Protein AF-A0A3E0DWN4-F1 (afdb_monomer_lite)

Sequence (68 aa):
MVPQLWVALDAMPLTGNGKLDKKSLPNPDSSELSSKEYVAPRNETERQLAEIWQNLLGLEQVGIHDNF

pLDDT: mean 89.28, std 8.53, range [60.59, 96.81]

InterPro domains:
  IPR009081 Phosphopantetheine binding ACP domain [PS50075] (40-68)
  IPR036736 ACP-like superfamily [G3DSA:1.10.1200.10] (37-68)
  IPR045851 AMP-binding enzyme domain superfamily [G3DSA:3.30.300.30] (1-36)

Foldseek 3Di:
DDDPDDDDDPDFDADPVRHGDPVPDDDDDCVVVVPPDAADDDDPVLVVVQVVCCVVVVNPGDGSPDDD

Radius of gyration: 19.58 Å; chains: 1; bounding box: 46×20×47 Å

Structure (mmCIF, N/CA/C/O backbone):
data_AF-A0A3E0DWN4-F1
#
_entry.id   AF-A0A3E0DWN4-F1
#
loop_
_atom_site.group_PDB
_atom_site.id
_atom_site.type_symbol
_atom_site.label_atom_id
_atom_site.label_alt_id
_atom_site.label_comp_id
_atom_site.label_asym_id
_atom_site.label_entity_id
_atom_site.label_seq_id
_atom_site.pdbx_PDB_ins_code
_atom_site.Cartn_x
_atom_site.Cartn_y
_atom_site.Cartn_z
_atom_site.occupancy
_atom_site.B_iso_or_equiv
_atom_site.auth_seq_id
_atom_site.auth_comp_id
_atom_site.auth_asym_id
_atom_site.auth_atom_id
_atom_site.pdbx_PDB_model_num
ATOM 1 N N . MET A 1 1 ? 11.211 -12.156 2.558 1.00 88.12 1 MET A N 1
ATOM 2 C CA . MET A 1 1 ? 11.379 -10.758 2.093 1.00 88.12 1 MET A CA 1
ATOM 3 C C . MET A 1 1 ? 10.309 -10.486 1.042 1.00 88.12 1 MET A C 1
ATOM 5 O O . MET A 1 1 ? 10.147 -11.343 0.183 1.00 88.12 1 MET A O 1
ATOM 9 N N . VAL A 1 2 ? 9.573 -9.368 1.127 1.00 85.69 2 VAL A N 1
ATOM 10 C CA . VAL A 1 2 ? 8.479 -8.995 0.197 1.00 85.69 2 VAL A CA 1
ATOM 11 C C . VAL A 1 2 ? 8.781 -7.612 -0.413 1.00 85.69 2 VAL A C 1
ATOM 13 O O . VAL A 1 2 ? 9.091 -6.705 0.361 1.00 85.69 2 VAL A O 1
ATOM 16 N N . PRO A 1 3 ? 8.749 -7.431 -1.752 1.00 88.69 3 PRO A N 1
ATOM 17 C CA . PRO A 1 3 ? 8.965 -6.128 -2.391 1.00 88.69 3 PRO A CA 1
ATOM 18 C C . PRO A 1 3 ? 7.848 -5.128 -2.079 1.00 88.69 3 PRO A C 1
ATOM 20 O O . PRO A 1 3 ? 6.677 -5.497 -2.070 1.00 88.69 3 PRO A O 1
ATOM 23 N N . GLN A 1 4 ? 8.215 -3.862 -1.867 1.00 85.19 4 GLN A N 1
ATOM 24 C CA . GLN A 1 4 ? 7.258 -2.787 -1.581 1.00 85.19 4 GLN A CA 1
ATOM 25 C C . GLN A 1 4 ? 6.612 -2.192 -2.839 1.00 85.19 4 GLN A C 1
ATOM 27 O O . GLN A 1 4 ? 5.486 -1.721 -2.769 1.00 85.19 4 GLN A O 1
ATOM 32 N N . LEU A 1 5 ? 7.314 -2.216 -3.977 1.00 87.12 5 LEU A N 1
ATOM 33 C CA . LEU A 1 5 ? 6.848 -1.660 -5.246 1.00 87.12 5 LEU A CA 1
ATOM 34 C C . LEU A 1 5 ? 7.077 -2.651 -6.381 1.00 87.12 5 LEU A C 1
ATOM 36 O O . LEU A 1 5 ? 8.081 -3.368 -6.411 1.00 87.12 5 LEU A O 1
ATOM 40 N N . TRP A 1 6 ? 6.146 -2.640 -7.327 1.00 88.75 6 TRP A N 1
ATOM 41 C CA . TRP A 1 6 ? 6.198 -3.414 -8.556 1.00 88.75 6 TRP A CA 1
ATOM 42 C C . TRP A 1 6 ? 6.019 -2.456 -9.726 1.00 88.75 6 TRP A C 1
ATOM 44 O O . TRP A 1 6 ? 5.059 -1.694 -9.753 1.00 88.75 6 TRP A O 1
ATOM 54 N N . VAL A 1 7 ? 6.940 -2.492 -10.689 1.00 89.12 7 VAL A N 1
ATOM 55 C CA . VAL A 1 7 ? 6.874 -1.658 -11.894 1.00 89.12 7 VAL A CA 1
ATOM 56 C C . VAL A 1 7 ? 6.721 -2.574 -13.097 1.00 89.12 7 VAL A C 1
ATOM 58 O O . VAL A 1 7 ? 7.578 -3.426 -13.342 1.00 89.12 7 VAL A O 1
ATOM 61 N N . ALA A 1 8 ? 5.616 -2.423 -13.824 1.00 91.25 8 ALA A N 1
ATOM 62 C CA . ALA A 1 8 ? 5.391 -3.156 -15.060 1.00 91.25 8 ALA A CA 1
ATOM 63 C C . ALA A 1 8 ? 6.316 -2.618 -16.162 1.00 91.25 8 ALA A C 1
ATOM 65 O O . ALA A 1 8 ? 6.431 -1.408 -16.354 1.00 91.25 8 ALA A O 1
ATOM 66 N N . LEU A 1 9 ? 6.973 -3.530 -16.876 1.00 92.50 9 LEU A N 1
ATOM 67 C CA . LEU A 1 9 ? 7.815 -3.232 -18.030 1.00 92.50 9 LEU A CA 1
ATOM 68 C C . LEU A 1 9 ? 7.363 -4.101 -19.195 1.00 92.50 9 LEU A C 1
ATOM 70 O O . LEU A 1 9 ? 7.272 -5.319 -19.045 1.00 92.50 9 LEU A O 1
ATOM 74 N N . ASP A 1 10 ? 7.163 -3.494 -20.360 1.00 93.25 10 ASP A N 1
ATOM 75 C CA . ASP A 1 10 ? 6.851 -4.242 -21.582 1.00 93.25 10 ASP A CA 1
ATOM 76 C C . ASP A 1 10 ? 8.045 -5.093 -22.044 1.00 93.25 10 ASP A C 1
ATOM 78 O O . ASP A 1 10 ? 7.880 -6.179 -22.599 1.00 93.25 10 ASP A O 1
ATOM 82 N N . ALA A 1 11 ? 9.267 -4.613 -21.791 1.00 93.75 11 ALA A N 1
ATOM 83 C CA . ALA A 1 11 ? 10.504 -5.317 -22.100 1.00 93.75 11 ALA A CA 1
ATOM 84 C C . ALA A 1 11 ? 11.606 -5.004 -21.080 1.00 93.75 11 ALA A C 1
ATOM 86 O O . ALA A 1 11 ? 11.697 -3.899 -20.542 1.00 93.75 11 ALA A O 1
ATOM 87 N N . MET A 1 12 ? 12.487 -5.978 -20.848 1.00 94.50 12 MET A N 1
ATOM 88 C CA . MET A 1 12 ? 13.670 -5.784 -20.010 1.00 94.50 12 MET A CA 1
ATOM 89 C C . MET A 1 12 ? 14.733 -4.971 -20.763 1.00 94.50 12 MET A C 1
ATOM 91 O O . MET A 1 12 ? 15.083 -5.348 -21.885 1.00 94.50 12 MET A O 1
ATOM 95 N N . PRO A 1 13 ? 15.302 -3.907 -20.167 1.00 93.69 13 PRO A N 1
ATOM 96 C CA . PRO A 1 13 ? 16.391 -3.172 -20.793 1.00 93.69 13 PRO A CA 1
ATOM 97 C C . PRO A 1 13 ? 17.651 -4.038 -20.807 1.00 93.69 13 PRO A C 1
ATOM 99 O O . PRO A 1 13 ? 18.110 -4.510 -19.766 1.00 93.69 13 PRO A O 1
ATOM 102 N N . LEU A 1 14 ? 18.225 -4.257 -21.987 1.00 95.75 14 LEU A N 1
ATOM 103 C CA . LEU A 1 14 ? 19.449 -5.033 -22.152 1.00 95.75 14 LEU A CA 1
ATOM 104 C C . LEU A 1 14 ? 20.573 -4.140 -22.685 1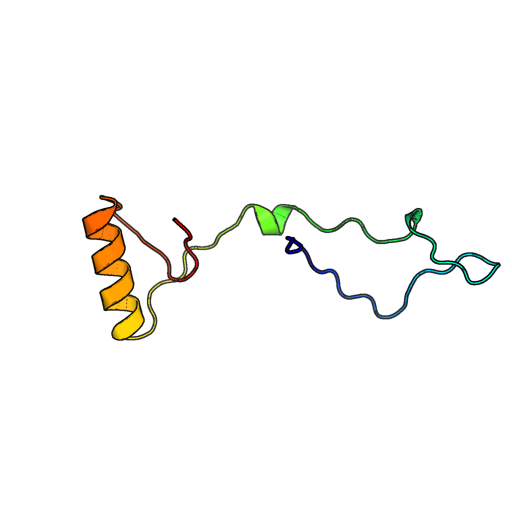.00 95.75 14 LEU A C 1
ATOM 106 O O . LEU A 1 14 ? 20.370 -3.284 -23.539 1.00 95.75 14 LEU A O 1
ATOM 110 N N . THR A 1 15 ? 21.785 -4.381 -22.200 1.00 93.19 15 THR A N 1
ATOM 111 C CA . THR A 1 15 ? 23.034 -3.862 -22.767 1.00 93.19 15 THR A CA 1
ATOM 112 C C . THR A 1 15 ? 23.278 -4.452 -24.161 1.00 93.19 15 THR A C 1
ATOM 114 O O . THR A 1 15 ? 22.715 -5.491 -24.508 1.00 93.19 15 THR A O 1
ATOM 117 N N . GLY A 1 16 ? 24.200 -3.872 -24.938 1.00 92.50 16 GLY A N 1
ATOM 118 C CA . GLY A 1 16 ? 24.550 -4.376 -26.279 1.00 92.50 16 GLY A CA 1
ATOM 119 C C . GLY A 1 16 ? 25.027 -5.839 -26.329 1.00 92.50 16 GLY A C 1
ATOM 120 O O . GLY A 1 16 ? 24.958 -6.467 -27.376 1.00 92.50 16 GLY A O 1
ATOM 121 N N . ASN A 1 17 ? 25.443 -6.406 -25.191 1.00 93.00 17 ASN A N 1
ATOM 122 C CA . ASN A 1 17 ? 25.835 -7.814 -25.057 1.00 93.00 17 ASN A CA 1
ATOM 123 C C . ASN A 1 17 ? 24.707 -8.708 -24.495 1.00 93.00 17 ASN A C 1
ATOM 125 O O . ASN A 1 17 ? 24.976 -9.811 -24.022 1.00 93.00 17 ASN A O 1
ATOM 129 N N . GLY A 1 18 ? 23.463 -8.222 -24.454 1.00 91.31 18 GLY A N 1
ATOM 130 C CA . GLY A 1 18 ? 22.286 -8.983 -24.019 1.00 91.31 18 GLY A CA 1
ATOM 131 C C . GLY A 1 18 ? 22.135 -9.166 -22.503 1.00 91.31 18 GLY A C 1
ATOM 132 O O . GLY A 1 18 ? 21.232 -9.869 -22.060 1.00 91.31 18 GLY A O 1
ATOM 133 N N . LYS A 1 19 ? 22.993 -8.550 -21.679 1.00 95.31 19 LYS A N 1
ATOM 134 C CA . LYS A 1 19 ? 22.842 -8.558 -20.209 1.00 95.31 19 LYS A CA 1
ATOM 135 C C . LYS A 1 19 ? 21.868 -7.475 -19.765 1.00 95.31 19 LYS A C 1
ATOM 137 O O . LYS A 1 19 ? 21.864 -6.417 -20.378 1.00 95.31 19 LYS A O 1
ATOM 142 N N . LEU A 1 20 ? 21.150 -7.688 -18.664 1.00 93.31 20 LEU A N 1
ATOM 143 C CA . LEU A 1 20 ? 20.266 -6.683 -18.061 1.00 93.31 20 LEU A CA 1
ATOM 144 C C . LEU A 1 20 ? 21.011 -5.370 -17.761 1.00 93.31 20 LEU A C 1
ATOM 146 O O . LEU A 1 20 ? 21.991 -5.369 -17.010 1.00 93.31 20 LEU A O 1
ATOM 150 N N . ASP A 1 21 ? 20.507 -4.261 -18.297 1.00 94.94 21 ASP A N 1
ATOM 151 C CA . ASP A 1 21 ? 20.964 -2.915 -17.967 1.00 94.94 21 ASP A CA 1
ATOM 152 C C . ASP A 1 21 ? 20.151 -2.344 -16.802 1.00 94.94 21 ASP A C 1
ATOM 154 O O . ASP A 1 21 ? 19.107 -1.714 -16.964 1.00 94.94 21 ASP A O 1
ATOM 158 N N . LYS A 1 22 ? 20.650 -2.569 -15.585 1.00 91.81 22 LYS A N 1
ATOM 159 C CA . LYS A 1 22 ? 19.990 -2.107 -14.359 1.00 91.81 22 LYS A CA 1
ATOM 160 C C . LYS A 1 22 ? 19.905 -0.584 -14.248 1.00 91.81 22 LYS A C 1
ATOM 162 O O . LYS A 1 22 ? 19.056 -0.102 -13.510 1.00 91.81 22 LYS A O 1
ATOM 167 N N . LYS A 1 23 ? 20.784 0.168 -14.923 1.00 90.38 23 LYS A N 1
ATOM 168 C CA . LYS A 1 23 ? 20.800 1.638 -14.837 1.00 90.38 23 LYS A CA 1
ATOM 169 C C . LYS A 1 23 ? 19.683 2.271 -15.657 1.00 90.38 23 LYS A C 1
ATOM 171 O O . LYS A 1 23 ? 19.279 3.387 -15.363 1.00 90.38 23 LYS A O 1
ATOM 176 N N . SER A 1 24 ? 19.207 1.553 -16.669 1.00 91.81 24 SER A N 1
ATOM 177 C CA . SER A 1 24 ? 18.094 1.967 -17.519 1.00 91.81 24 SER A CA 1
ATOM 178 C C . SER A 1 24 ? 16.732 1.528 -16.986 1.00 91.81 24 SER A C 1
ATOM 180 O O . SER A 1 24 ? 15.723 1.823 -17.621 1.00 91.81 24 SER A O 1
ATOM 182 N N . LEU A 1 25 ? 16.677 0.821 -15.850 1.00 92.50 25 LEU A N 1
ATOM 183 C CA . LEU A 1 25 ? 15.403 0.544 -15.192 1.00 92.50 25 LEU A CA 1
ATOM 184 C C . LEU A 1 25 ? 14.781 1.868 -14.720 1.00 92.50 25 LEU A C 1
ATOM 186 O O . LEU A 1 25 ? 15.501 2.713 -14.181 1.00 92.50 25 LEU A O 1
ATOM 190 N N . PRO A 1 26 ? 13.467 2.065 -14.909 1.00 89.62 26 PRO A N 1
ATOM 191 C CA . PRO A 1 26 ? 12.802 3.259 -14.418 1.00 89.62 26 PRO A CA 1
ATOM 192 C C . PRO A 1 26 ? 12.881 3.313 -12.895 1.00 89.62 26 PRO A C 1
ATOM 194 O O . PRO A 1 26 ? 12.768 2.293 -12.209 1.00 89.62 26 PRO A O 1
ATOM 197 N N . ASN A 1 27 ? 13.049 4.523 -12.368 1.00 87.19 27 ASN A N 1
ATOM 198 C CA . ASN A 1 27 ? 12.911 4.737 -10.938 1.00 87.19 27 ASN A CA 1
ATOM 199 C C . ASN A 1 27 ? 11.436 4.556 -10.564 1.00 87.19 27 ASN A C 1
ATOM 201 O O . ASN A 1 27 ? 10.580 5.167 -11.209 1.00 87.19 27 ASN A O 1
ATOM 205 N N . PRO A 1 28 ? 11.127 3.724 -9.560 1.00 84.62 28 PRO A N 1
ATOM 206 C CA . PRO A 1 28 ? 9.759 3.567 -9.107 1.00 84.62 28 PRO A CA 1
ATOM 207 C C . PRO A 1 28 ? 9.294 4.873 -8.452 1.00 84.62 28 PRO A C 1
ATOM 209 O O . PRO A 1 28 ? 10.048 5.491 -7.695 1.00 84.62 28 PRO A O 1
ATOM 212 N N . ASP A 1 29 ? 8.069 5.300 -8.752 1.00 81.12 29 ASP A N 1
ATOM 213 C CA . ASP A 1 29 ? 7.488 6.478 -8.116 1.00 81.12 29 ASP A CA 1
ATOM 214 C C . ASP A 1 29 ? 7.187 6.157 -6.647 1.00 81.12 29 ASP A C 1
ATOM 216 O O . ASP A 1 29 ? 6.337 5.326 -6.328 1.00 81.12 29 ASP A O 1
ATOM 220 N N . SER A 1 30 ? 7.929 6.783 -5.734 1.00 75.12 30 SER A N 1
ATOM 221 C CA . SER A 1 30 ? 7.759 6.556 -4.301 1.00 75.12 30 SER A CA 1
ATOM 222 C C . SER A 1 30 ? 6.615 7.368 -3.696 1.00 75.12 30 SER A C 1
ATOM 224 O O . SER A 1 30 ? 6.343 7.210 -2.508 1.00 75.12 30 SER A O 1
ATOM 226 N N . SER A 1 31 ? 5.955 8.243 -4.461 1.00 73.44 31 SER A N 1
ATOM 227 C CA . SER A 1 31 ? 4.791 8.983 -3.967 1.00 73.44 31 SER A CA 1
ATOM 228 C C . SER A 1 31 ? 3.632 8.044 -3.608 1.00 73.44 31 SER A C 1
ATOM 230 O O . SER A 1 31 ? 2.990 8.252 -2.578 1.00 73.44 31 SER A O 1
ATOM 232 N N . GLU A 1 32 ? 3.462 6.937 -4.342 1.00 65.12 32 GLU A N 1
ATOM 233 C CA . GLU A 1 32 ? 2.438 5.918 -4.059 1.00 65.12 32 GLU A CA 1
ATOM 234 C C . GLU A 1 32 ? 2.660 5.164 -2.737 1.00 65.12 32 GLU A C 1
ATOM 236 O O . GLU A 1 32 ? 1.712 4.645 -2.151 1.00 65.12 32 GLU A O 1
ATOM 241 N N . LEU A 1 33 ? 3.891 5.134 -2.210 1.00 69.06 33 LEU A N 1
ATOM 242 C CA . LEU A 1 33 ? 4.169 4.516 -0.905 1.00 69.06 33 LEU A CA 1
ATOM 243 C C . LEU A 1 33 ? 3.601 5.329 0.264 1.00 69.06 33 LEU A C 1
ATOM 245 O O . LEU A 1 33 ? 3.400 4.778 1.346 1.00 69.06 33 LEU A O 1
ATOM 249 N N . SER A 1 34 ? 3.394 6.636 0.079 1.00 61.56 34 SER A N 1
ATOM 250 C CA . SER A 1 34 ? 3.023 7.543 1.169 1.00 61.56 34 SER A CA 1
ATOM 251 C C . SER A 1 34 ? 1.513 7.682 1.354 1.00 61.56 34 SER A C 1
ATOM 253 O O . SER A 1 34 ? 1.070 8.118 2.415 1.00 61.56 34 SER A O 1
ATOM 255 N N . SER A 1 35 ? 0.718 7.318 0.352 1.00 60.59 35 SER A N 1
ATOM 256 C CA . SER A 1 35 ? -0.739 7.413 0.370 1.00 60.59 35 SER A CA 1
ATOM 257 C C . SER A 1 35 ? -1.355 6.045 0.653 1.00 60.59 35 SER A C 1
ATOM 259 O O . SER A 1 35 ? -1.901 5.399 -0.239 1.00 60.59 35 SER A O 1
ATOM 261 N N . LYS A 1 36 ? -1.300 5.596 1.914 1.00 67.19 36 LYS A N 1
ATOM 262 C CA . LYS A 1 36 ? -2.286 4.613 2.383 1.00 67.19 36 LYS A CA 1
ATOM 263 C C . LYS A 1 36 ? -3.627 5.329 2.453 1.00 67.19 36 LYS A C 1
ATOM 265 O O . LYS A 1 36 ? -3.953 5.971 3.447 1.00 67.19 36 LYS A O 1
ATOM 270 N N . GLU A 1 37 ? -4.344 5.309 1.342 1.00 77.56 37 GLU A N 1
ATOM 271 C CA . GLU A 1 37 ? -5.667 5.900 1.265 1.00 77.56 37 GLU A CA 1
ATOM 272 C C . GLU A 1 37 ? -6.608 5.125 2.191 1.00 77.56 37 GLU A C 1
ATOM 274 O O . GLU A 1 37 ? -6.618 3.889 2.200 1.00 77.56 37 GLU A O 1
ATOM 279 N N . TYR A 1 38 ? -7.377 5.849 3.005 1.00 86.50 38 TYR A N 1
ATOM 280 C CA . TYR A 1 38 ? -8.390 5.221 3.837 1.00 86.50 38 TYR A CA 1
ATOM 281 C C . TYR A 1 38 ? -9.426 4.546 2.938 1.00 86.50 38 TYR A C 1
ATOM 283 O O . TYR A 1 38 ? -10.067 5.191 2.108 1.00 86.50 38 TYR A O 1
ATOM 291 N N . VAL A 1 39 ? -9.627 3.247 3.149 1.00 90.88 39 VAL A N 1
ATOM 292 C CA . VAL A 1 39 ? -10.676 2.485 2.474 1.00 90.88 39 VAL A CA 1
ATOM 293 C C . VAL A 1 39 ? -11.664 1.984 3.518 1.00 90.88 39 VAL A C 1
ATOM 295 O O . VAL A 1 39 ? -11.310 1.198 4.399 1.00 90.88 39 VAL A O 1
ATOM 298 N N . ALA A 1 40 ? -12.910 2.449 3.409 1.00 90.94 40 ALA A N 1
ATOM 299 C CA . ALA A 1 40 ? -13.985 2.080 4.319 1.00 90.94 40 ALA A CA 1
ATOM 300 C C . ALA A 1 40 ? -14.378 0.594 4.184 1.00 90.94 40 ALA A C 1
ATOM 302 O O . ALA A 1 40 ? -14.308 0.042 3.080 1.00 90.94 40 ALA A O 1
ATOM 303 N N . PRO A 1 41 ? -14.854 -0.045 5.270 1.00 92.19 41 PRO A N 1
ATOM 304 C CA . PRO A 1 41 ? -15.436 -1.381 5.217 1.00 92.19 41 PRO A CA 1
ATOM 305 C C . PRO A 1 41 ? -16.593 -1.478 4.221 1.00 92.19 41 PRO A C 1
ATOM 307 O O . PRO A 1 41 ? -17.526 -0.674 4.244 1.00 92.19 41 PRO A O 1
ATOM 310 N N . ARG A 1 42 ? -16.552 -2.491 3.358 1.00 95.31 42 ARG A N 1
ATOM 311 C CA . ARG A 1 42 ? -17.490 -2.676 2.240 1.00 95.31 42 ARG A CA 1
ATOM 312 C C . ARG A 1 42 ? -18.572 -3.706 2.538 1.00 95.31 42 ARG A C 1
ATOM 314 O O . ARG A 1 42 ? -19.596 -3.733 1.862 1.00 95.31 42 ARG A O 1
ATOM 321 N N . ASN A 1 43 ? -18.347 -4.573 3.521 1.00 96.19 43 ASN A N 1
ATOM 322 C CA . ASN A 1 43 ? -19.285 -5.614 3.930 1.00 96.19 43 ASN A CA 1
ATOM 323 C C . ASN A 1 43 ? -19.345 -5.747 5.458 1.00 96.19 43 ASN A C 1
ATOM 325 O O . ASN A 1 43 ? -18.591 -5.106 6.190 1.00 96.19 43 ASN A O 1
ATOM 329 N N . GLU A 1 44 ? -20.272 -6.578 5.930 1.00 96.81 44 GLU A N 1
ATOM 330 C CA . GLU A 1 44 ? -20.529 -6.759 7.358 1.00 96.81 44 GLU A CA 1
ATOM 331 C C . GLU A 1 44 ? -19.314 -7.321 8.109 1.00 96.81 44 GLU A C 1
ATOM 333 O O . GLU A 1 44 ? -18.979 -6.846 9.190 1.00 96.81 44 GLU A O 1
ATOM 338 N N . THR A 1 45 ? -18.597 -8.274 7.512 1.00 96.62 45 THR A N 1
ATOM 339 C CA . THR A 1 45 ? -17.391 -8.858 8.112 1.00 96.62 45 THR A CA 1
ATOM 340 C C . THR A 1 45 ? -16.269 -7.830 8.249 1.00 96.62 45 THR A C 1
ATOM 342 O O . THR A 1 45 ? -15.652 -7.732 9.306 1.00 96.62 45 THR A O 1
ATOM 345 N N . GLU A 1 46 ? -16.019 -7.031 7.208 1.00 96.50 46 GLU A N 1
ATOM 346 C CA . GLU A 1 46 ? -15.028 -5.950 7.244 1.00 96.50 46 GLU A CA 1
ATOM 347 C C . GLU A 1 46 ? -15.395 -4.901 8.306 1.00 96.50 46 GLU A C 1
ATOM 349 O O . GLU A 1 46 ? -14.506 -4.398 8.991 1.00 96.50 46 GLU A O 1
ATOM 354 N N . ARG A 1 47 ? -16.690 -4.594 8.485 1.00 96.06 47 ARG A N 1
ATOM 355 C CA . ARG A 1 47 ? -17.145 -3.630 9.499 1.00 96.06 47 ARG A CA 1
ATOM 356 C C . ARG A 1 47 ? -16.874 -4.139 10.911 1.00 96.06 47 ARG A C 1
ATOM 358 O O . ARG A 1 47 ? -16.281 -3.416 11.704 1.00 96.06 47 ARG A O 1
ATOM 365 N N . GLN A 1 48 ? -17.244 -5.386 11.196 1.00 96.81 48 GLN A N 1
A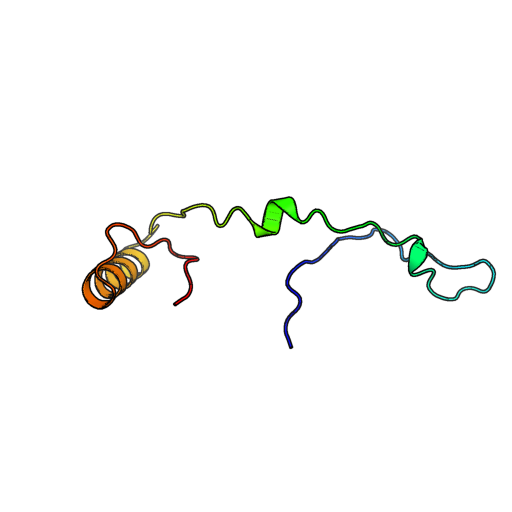TOM 366 C CA . GLN A 1 48 ? -17.008 -5.999 12.506 1.00 96.81 48 GLN A CA 1
ATOM 367 C C . GLN A 1 48 ? -15.516 -6.042 12.847 1.00 96.81 48 GLN A C 1
ATOM 369 O O . GLN A 1 48 ? -15.127 -5.729 13.969 1.00 96.81 48 GLN A O 1
ATOM 374 N N . LEU A 1 49 ? -14.661 -6.376 11.875 1.00 95.69 49 LEU A N 1
ATOM 375 C CA . LEU A 1 49 ? -13.211 -6.361 12.072 1.00 95.69 49 LEU A CA 1
ATOM 376 C C . LEU A 1 49 ? -12.680 -4.949 12.344 1.00 95.69 49 LEU A C 1
ATOM 378 O O . LEU A 1 49 ? -11.879 -4.779 13.262 1.00 95.69 49 LEU A O 1
ATOM 382 N N . ALA A 1 50 ? -13.125 -3.945 11.586 1.00 95.44 50 ALA A N 1
ATOM 383 C CA . ALA A 1 50 ? -12.714 -2.560 11.800 1.00 95.44 50 ALA A CA 1
ATOM 384 C C . ALA A 1 50 ? -13.118 -2.055 13.196 1.00 95.44 50 ALA A C 1
ATOM 386 O O . ALA A 1 50 ? -12.287 -1.468 13.882 1.00 95.44 50 ALA A O 1
ATOM 387 N N . GLU A 1 51 ? -14.336 -2.357 13.657 1.00 95.62 51 GLU A N 1
ATOM 388 C CA . GLU A 1 51 ? -14.797 -2.004 15.008 1.00 95.62 51 GLU A CA 1
ATOM 389 C C . GLU A 1 51 ? -13.965 -2.684 16.103 1.00 95.62 51 GLU A C 1
ATOM 391 O O . GLU A 1 51 ? -13.607 -2.051 17.097 1.00 95.62 51 GLU A O 1
ATOM 396 N N . ILE A 1 52 ? -13.615 -3.964 15.935 1.00 95.81 52 ILE A N 1
ATOM 397 C CA . ILE A 1 52 ? -12.741 -4.670 16.884 1.00 95.81 52 ILE A CA 1
ATOM 398 C C . ILE A 1 52 ? -11.388 -3.959 16.983 1.00 95.81 52 ILE A C 1
ATOM 400 O O . ILE A 1 52 ? -10.915 -3.699 18.090 1.00 95.81 52 ILE A O 1
ATOM 404 N N . TRP A 1 53 ? -10.786 -3.605 15.846 1.00 96.50 53 TRP A N 1
ATOM 405 C CA . TRP A 1 53 ? -9.503 -2.903 15.817 1.00 96.50 53 TRP A CA 1
ATOM 406 C C . TRP A 1 53 ? -9.582 -1.492 16.400 1.00 96.50 53 TRP A C 1
ATOM 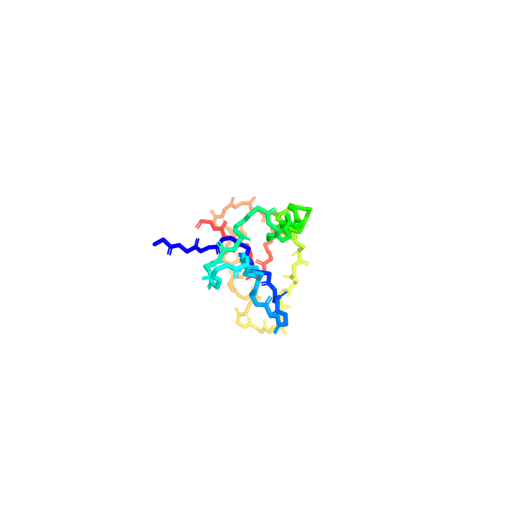408 O O . TRP A 1 53 ? -8.717 -1.127 17.193 1.00 96.50 53 TRP A O 1
ATOM 418 N N . GLN A 1 54 ? -10.625 -0.722 16.078 1.00 95.25 54 GLN A N 1
ATOM 419 C CA . GLN A 1 54 ? -10.859 0.605 16.659 1.00 95.25 54 GLN A CA 1
ATOM 420 C C . GLN A 1 54 ? -10.939 0.534 18.185 1.00 95.25 54 GLN A C 1
ATOM 422 O O . GLN A 1 54 ? -10.260 1.291 18.876 1.00 95.25 54 GLN A O 1
ATOM 427 N N . ASN A 1 55 ? -11.708 -0.420 18.714 1.00 96.44 55 ASN A N 1
ATOM 428 C CA . ASN A 1 55 ? -11.870 -0.598 20.155 1.00 96.44 55 ASN A CA 1
ATOM 429 C C . ASN A 1 55 ? -10.580 -1.072 20.838 1.00 96.44 55 ASN A C 1
ATOM 431 O O . ASN A 1 55 ? -10.257 -0.606 21.928 1.00 96.44 55 ASN A O 1
ATOM 435 N N . LEU A 1 56 ? -9.841 -1.992 20.212 1.00 96.81 56 LEU A N 1
ATOM 436 C CA . LEU A 1 56 ? -8.614 -2.547 20.784 1.00 96.81 56 LEU A CA 1
ATOM 437 C C . LEU A 1 56 ? -7.467 -1.529 20.798 1.00 96.81 56 LEU A C 1
ATOM 439 O O . LEU A 1 56 ? -6.686 -1.495 21.747 1.00 96.81 56 LEU A O 1
ATOM 443 N N . LEU A 1 57 ? -7.359 -0.723 19.741 1.00 95.62 57 LEU A N 1
ATOM 444 C CA . LEU A 1 57 ? -6.259 0.222 19.542 1.00 95.62 57 LEU A CA 1
ATOM 445 C C . LEU A 1 57 ? -6.602 1.653 19.982 1.00 95.62 57 LEU A C 1
ATOM 447 O O . LEU A 1 57 ? -5.712 2.498 20.031 1.00 95.62 57 LEU A O 1
ATOM 451 N N . GLY A 1 58 ? -7.870 1.934 20.300 1.00 93.81 58 GLY A N 1
ATOM 452 C CA . GLY A 1 58 ? -8.346 3.273 20.652 1.00 93.81 58 GLY A CA 1
ATOM 453 C C . GLY A 1 58 ? -8.290 4.262 19.484 1.00 93.81 58 GLY A C 1
ATOM 454 O O . GLY A 1 58 ? -8.075 5.452 19.700 1.00 93.81 58 GLY A O 1
ATOM 455 N N . LEU A 1 59 ? -8.432 3.772 18.249 1.00 92.88 59 LEU A N 1
ATOM 456 C CA . LEU A 1 59 ? -8.387 4.587 17.034 1.00 92.88 59 LEU A CA 1
ATOM 457 C C . LEU A 1 59 ? -9.800 4.988 16.60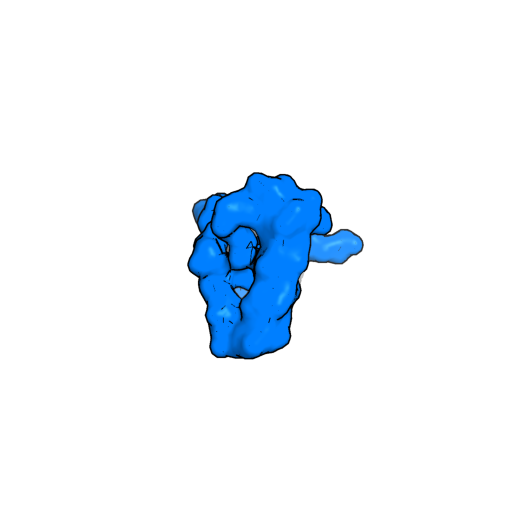6 1.00 92.88 59 LEU A C 1
ATOM 459 O O . LEU A 1 59 ? -10.704 4.157 16.585 1.00 92.88 59 LEU A O 1
ATOM 463 N N . GLU A 1 60 ? -9.983 6.247 16.202 1.00 89.38 60 GLU A N 1
ATOM 464 C CA . GLU A 1 60 ? -11.281 6.738 15.709 1.00 89.38 60 GLU A CA 1
ATOM 465 C C . GLU A 1 60 ? -11.658 6.117 14.356 1.00 89.38 60 GLU A C 1
ATOM 467 O O . GLU A 1 60 ? -12.831 5.889 14.070 1.00 89.38 60 GLU A O 1
ATOM 472 N N . GLN A 1 61 ? -10.668 5.795 13.522 1.00 89.88 61 GLN A N 1
ATOM 473 C CA . GLN A 1 61 ? -10.877 5.277 12.176 1.00 89.88 61 GLN A CA 1
ATOM 474 C C . GLN A 1 61 ? -9.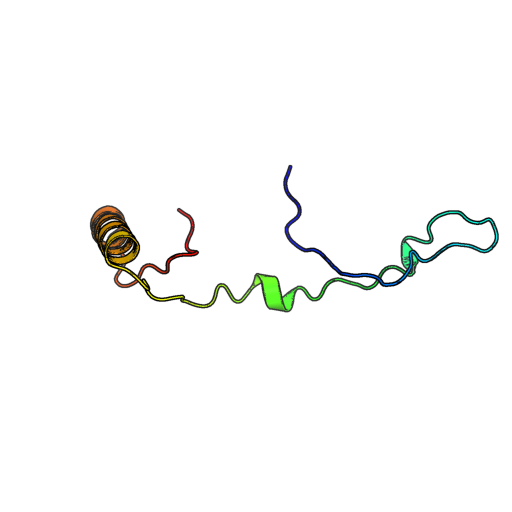857 4.185 11.856 1.00 89.88 61 GLN A C 1
ATOM 476 O O . GLN A 1 61 ? -8.661 4.376 12.056 1.00 89.88 61 GLN A O 1
ATOM 481 N N . VAL A 1 62 ? -10.350 3.052 11.349 1.00 92.81 62 VAL A N 1
ATOM 482 C CA . VAL A 1 62 ? -9.535 1.947 10.826 1.00 92.81 62 VAL A CA 1
ATOM 483 C C . VAL A 1 62 ? -10.037 1.596 9.429 1.00 92.81 62 VAL A C 1
ATOM 485 O O . VAL A 1 62 ? -11.225 1.326 9.230 1.00 92.81 62 VAL A O 1
ATOM 488 N N . GLY A 1 63 ? -9.141 1.654 8.450 1.00 91.50 63 GLY A N 1
ATOM 489 C CA . GLY A 1 63 ? -9.364 1.228 7.076 1.00 91.50 63 GLY A CA 1
ATOM 490 C C . GLY A 1 63 ? -9.062 -0.255 6.876 1.00 91.50 63 GLY A C 1
ATOM 491 O O . GLY A 1 63 ? -8.287 -0.867 7.607 1.00 91.50 63 GLY A O 1
ATOM 492 N N . ILE A 1 64 ? -9.641 -0.850 5.834 1.00 92.12 64 ILE A N 1
ATOM 493 C CA . ILE A 1 64 ? -9.494 -2.294 5.566 1.00 92.12 64 ILE A CA 1
ATOM 494 C C . ILE A 1 64 ? -8.082 -2.714 5.119 1.00 92.12 64 ILE A C 1
ATOM 496 O O . ILE A 1 64 ? -7.772 -3.902 5.106 1.00 92.12 64 ILE A O 1
ATOM 500 N N . HIS A 1 65 ? -7.237 -1.756 4.727 1.00 91.50 65 HIS A N 1
ATOM 501 C CA . HIS A 1 65 ? -5.840 -1.984 4.341 1.00 91.50 65 HIS A CA 1
ATOM 502 C C . HIS A 1 65 ? -4.842 -1.505 5.406 1.00 91.50 65 HIS A C 1
ATOM 504 O O . HIS A 1 65 ? -3.627 -1.534 5.173 1.00 91.50 65 HIS A O 1
ATOM 510 N N . ASP A 1 66 ? -5.335 -1.064 6.566 1.00 88.44 66 ASP A N 1
ATOM 511 C CA . ASP A 1 66 ? -4.468 -0.707 7.680 1.00 88.44 66 ASP A CA 1
ATOM 512 C C . ASP A 1 66 ? -3.792 -1.959 8.242 1.00 88.44 66 ASP A C 1
ATOM 514 O O . ASP A 1 66 ? -4.293 -3.081 8.154 1.00 88.44 66 ASP A O 1
ATOM 518 N N . ASN A 1 67 ? -2.589 -1.768 8.770 1.00 85.62 67 ASN A N 1
ATOM 519 C CA . A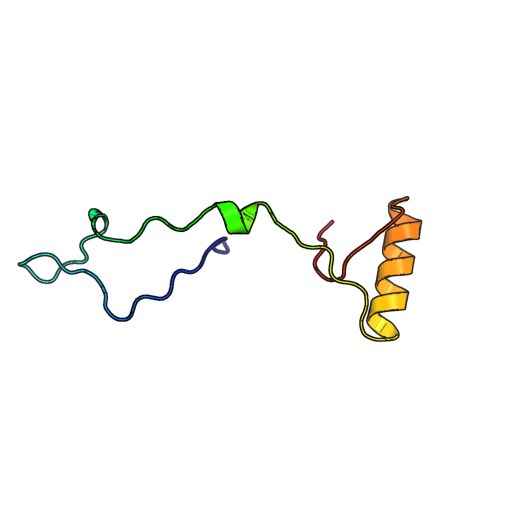SN A 1 67 ? -1.754 -2.842 9.283 1.00 85.62 67 ASN A CA 1
ATOM 520 C C . ASN A 1 67 ? -1.203 -2.403 10.641 1.00 85.62 67 ASN A C 1
ATOM 522 O O . ASN A 1 67 ? -0.723 -1.271 10.749 1.00 85.62 67 ASN A O 1
ATOM 526 N N . PHE A 1 68 ? -1.306 -3.288 11.632 1.00 85.25 68 PHE A N 1
ATOM 527 C CA . PHE A 1 68 ? -0.996 -3.057 13.042 1.00 85.25 68 PHE A CA 1
ATOM 528 C C . PHE A 1 68 ? -0.114 -4.182 13.584 1.00 85.25 68 PHE A C 1
ATOM 530 O O . PHE A 1 68 ? -0.299 -5.338 13.131 1.00 85.25 68 PHE A O 1
#

Secondary structure (DSSP, 8-state):
---S-----SS--B-TTSSB-GGGSPPP-GGGGT--------SHHHHHHHHHHHHHHT-S---TT---

Organism: NCBI:txid1682742